Protein AF-A0A261Y6Z2-F1 (afdb_monomer_lite)

Organism: NCBI:txid1938954

Foldseek 3Di:
DPAQDWDWDDDPPDLKIKIKGWHDDQAWDDDDPPCIRVDDDTDIDIDMDRDDDDDDDDDDDWDDDQDDPVLLPVPVVLLVDDATLCLQRGQLVPPDDAQEEEFEADPCPPSNPCVSHHDHLSSRVVSCVRNNYPYYDYDNALPDDPYDDDRPVRVVVD

Structure (mmCIF, N/CA/C/O backbone):
data_AF-A0A261Y6Z2-F1
#
_entry.id   AF-A0A261Y6Z2-F1
#
loop_
_atom_site.group_PDB
_atom_site.id
_atom_site.type_symbol
_atom_site.label_atom_id
_atom_site.label_alt_id
_atom_site.label_comp_id
_atom_site.label_asym_id
_atom_site.label_entity_id
_atom_site.label_seq_id
_atom_site.pdbx_PDB_ins_code
_atom_site.Cartn_x
_atom_site.Cartn_y
_atom_site.Cartn_z
_atom_site.occupancy
_atom_site.B_iso_or_equiv
_atom_site.auth_seq_id
_atom_site.auth_comp_id
_atom_site.auth_asym_id
_atom_site.auth_atom_id
_atom_site.pdbx_PDB_model_num
ATOM 1 N N . MET A 1 1 ? 5.297 4.240 15.077 1.00 83.62 1 MET A N 1
ATOM 2 C CA . MET A 1 1 ? 4.302 3.168 14.969 1.00 83.62 1 MET A CA 1
ATOM 3 C C . MET A 1 1 ? 4.958 2.087 14.151 1.00 83.62 1 MET A C 1
ATOM 5 O O . MET A 1 1 ? 5.475 2.417 13.088 1.00 83.62 1 MET A O 1
ATOM 9 N N . ASP A 1 2 ? 5.044 0.882 14.693 1.00 94.88 2 ASP A N 1
ATOM 10 C CA . ASP A 1 2 ? 5.389 -0.311 13.918 1.00 94.88 2 ASP A CA 1
ATOM 11 C C . ASP A 1 2 ? 4.145 -0.789 13.141 1.00 94.88 2 ASP A C 1
ATOM 13 O O . ASP A 1 2 ? 3.067 -0.199 13.269 1.00 94.88 2 ASP A O 1
ATOM 17 N N . TRP A 1 3 ? 4.252 -1.828 12.318 1.00 92.38 3 TRP A N 1
ATOM 18 C CA . TRP A 1 3 ? 3.067 -2.450 11.726 1.00 92.38 3 TRP A CA 1
ATOM 19 C C . TRP A 1 3 ? 2.167 -3.050 12.812 1.00 92.38 3 TRP A C 1
ATOM 21 O O . TRP A 1 3 ? 2.633 -3.675 13.762 1.00 92.38 3 TRP A O 1
ATOM 31 N N . TRP A 1 4 ? 0.860 -2.872 12.633 1.00 94.12 4 TRP A N 1
ATOM 32 C CA . TRP A 1 4 ? -0.220 -3.218 13.561 1.00 94.12 4 TRP A CA 1
ATOM 33 C C . TRP A 1 4 ? -0.302 -2.381 14.846 1.00 94.12 4 TRP A C 1
ATOM 35 O O . TRP A 1 4 ? -1.231 -2.595 15.621 1.00 94.12 4 TRP A O 1
ATOM 45 N N . ASP A 1 5 ? 0.564 -1.377 15.042 1.00 95.69 5 ASP A N 1
ATOM 46 C CA . ASP A 1 5 ? 0.256 -0.289 15.979 1.00 95.69 5 ASP A CA 1
ATOM 47 C C . ASP A 1 5 ? -0.959 0.498 15.463 1.00 95.69 5 ASP A C 1
ATOM 49 O O . ASP A 1 5 ? -0.970 0.953 14.313 1.00 95.69 5 ASP A O 1
ATOM 53 N N . ASP A 1 6 ? -1.928 0.767 16.337 1.00 92.88 6 ASP A N 1
ATOM 54 C CA . ASP A 1 6 ? -3.006 1.721 16.081 1.00 92.88 6 ASP A CA 1
ATOM 55 C C . ASP A 1 6 ? -2.968 2.929 17.027 1.00 92.88 6 ASP A C 1
ATOM 57 O O . ASP A 1 6 ? -2.378 2.904 18.112 1.00 92.88 6 ASP A O 1
ATOM 61 N N . ARG A 1 7 ? -3.579 4.034 16.599 1.00 92.69 7 ARG A N 1
ATOM 62 C CA . ARG A 1 7 ? -3.863 5.193 17.449 1.00 92.69 7 ARG A CA 1
ATOM 63 C C . ARG A 1 7 ? -5.303 5.626 17.245 1.00 92.69 7 ARG A C 1
ATOM 65 O O . ARG A 1 7 ? -5.731 5.843 16.115 1.00 92.69 7 ARG A O 1
ATOM 72 N N . GLN A 1 8 ? -6.023 5.776 18.351 1.00 89.31 8 GLN A N 1
ATOM 73 C CA . GLN A 1 8 ? -7.397 6.262 18.362 1.00 89.31 8 GLN A CA 1
ATOM 74 C C . GLN A 1 8 ? -7.428 7.761 18.656 1.00 89.31 8 GLN A C 1
ATOM 76 O O . GLN A 1 8 ? -6.743 8.247 19.558 1.00 89.31 8 GLN A O 1
ATOM 81 N N . LEU A 1 9 ? -8.217 8.486 17.870 1.00 86.19 9 LEU A N 1
ATOM 82 C CA . LEU A 1 9 ? -8.396 9.928 17.923 1.00 86.19 9 LEU A CA 1
ATOM 83 C C . LEU A 1 9 ? -9.888 10.229 18.084 1.00 86.19 9 LEU A C 1
ATOM 85 O O . LEU A 1 9 ? -10.658 10.145 17.126 1.00 86.19 9 LEU A O 1
ATOM 89 N N . THR A 1 10 ? -10.292 10.610 19.292 1.00 83.25 10 THR A N 1
ATOM 90 C CA . THR A 1 10 ? -11.639 11.131 19.552 1.00 83.25 10 THR A CA 1
ATOM 91 C C . THR A 1 10 ? -11.681 12.605 19.165 1.00 83.25 10 THR A C 1
ATOM 93 O O . THR A 1 10 ? -10.930 13.413 19.719 1.00 83.25 10 THR A O 1
ATOM 96 N N . LEU A 1 11 ? -12.546 12.981 18.221 1.00 77.25 11 LEU A N 1
ATOM 97 C CA . LEU A 1 11 ? -12.675 14.386 17.823 1.00 77.25 11 LEU A CA 1
ATOM 98 C C . LEU A 1 11 ? -13.392 15.182 18.935 1.00 77.25 11 LEU A C 1
ATOM 100 O O . LEU A 1 11 ? -14.438 14.723 19.412 1.00 77.25 11 LEU A O 1
ATOM 104 N N . PRO A 1 12 ? -12.885 16.368 19.339 1.00 79.31 12 PRO A N 1
ATOM 105 C CA . PRO A 1 12 ? -13.506 17.184 20.380 1.00 79.31 12 PRO A CA 1
ATOM 106 C C . PRO A 1 12 ? -14.987 17.456 20.102 1.00 79.31 12 PRO A C 1
ATOM 108 O O . PRO A 1 12 ? -15.360 17.808 18.985 1.00 79.31 12 PRO A O 1
ATOM 111 N N . ASN A 1 13 ? -15.823 17.331 21.136 1.00 76.81 13 ASN A N 1
ATOM 112 C CA . ASN A 1 13 ? -17.275 17.546 21.079 1.00 76.81 13 ASN A CA 1
ATOM 113 C C . ASN A 1 13 ? -18.036 16.627 20.095 1.00 76.81 13 ASN A C 1
ATOM 115 O O . ASN A 1 13 ? -19.095 17.011 19.600 1.00 76.81 13 ASN A O 1
ATOM 119 N N . SER A 1 14 ? -17.535 15.418 19.818 1.00 70.50 14 SER A N 1
ATOM 120 C CA . SER A 1 14 ? -18.225 14.433 18.973 1.00 70.50 14 SER A CA 1
ATOM 121 C C . SER A 1 14 ? -18.295 13.043 19.613 1.00 70.50 14 SER A C 1
ATOM 123 O O . SER A 1 14 ? -17.481 12.698 20.466 1.00 70.50 14 SER A O 1
ATOM 125 N N . THR A 1 15 ? -19.241 12.222 19.153 1.00 73.31 15 THR A N 1
ATOM 126 C CA . THR A 1 15 ? -19.353 10.789 19.485 1.00 73.31 15 THR A CA 1
ATOM 127 C C . THR A 1 15 ? -18.470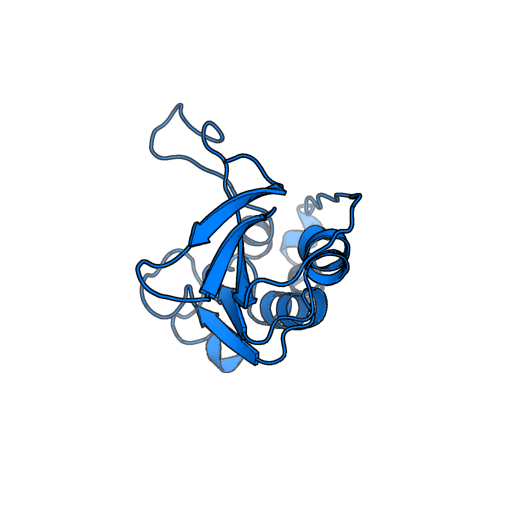 9.893 18.610 1.00 73.31 15 THR A C 1
ATOM 129 O O . THR A 1 15 ? -18.559 8.670 18.714 1.00 73.31 15 THR A O 1
ATOM 132 N N . ARG A 1 16 ? -17.645 10.485 17.734 1.00 71.81 16 ARG A N 1
ATOM 133 C CA . ARG A 1 16 ? -16.874 9.776 16.711 1.00 71.81 16 ARG A CA 1
ATOM 134 C C . ARG A 1 16 ? -15.417 9.613 17.119 1.00 71.81 16 ARG A C 1
ATOM 136 O O . ARG A 1 16 ? -14.734 10.584 17.455 1.00 71.81 16 ARG A O 1
ATOM 143 N N . SER A 1 17 ? -14.945 8.377 17.022 1.00 80.88 17 SER A N 1
ATOM 144 C CA . SER A 1 17 ? -13.542 8.002 17.160 1.00 80.88 17 SER A CA 1
ATOM 145 C C . SER A 1 17 ? -12.995 7.563 15.804 1.00 80.88 17 SER A C 1
ATOM 147 O O . SER A 1 17 ? -13.665 6.850 15.057 1.00 80.88 17 SER A O 1
ATOM 149 N N . LEU A 1 18 ? -11.775 7.985 15.484 1.00 83.88 18 LEU A N 1
ATOM 150 C CA . LEU A 1 18 ? -11.018 7.494 14.335 1.00 83.88 18 LEU A CA 1
ATOM 151 C C . LEU A 1 18 ? -9.867 6.633 14.842 1.00 83.88 18 LEU A C 1
ATOM 153 O O . LEU A 1 18 ? -9.008 7.133 15.566 1.00 83.88 18 LEU A O 1
ATOM 157 N N . LYS A 1 19 ? -9.808 5.366 14.439 1.00 87.25 19 LYS A N 1
ATOM 158 C CA . LYS A 1 19 ? -8.631 4.518 14.635 1.00 87.25 19 LYS A CA 1
ATOM 159 C C . LYS A 1 19 ? -7.794 4.553 13.368 1.00 87.25 19 LYS A C 1
ATOM 161 O O . LYS A 1 19 ? -8.281 4.249 12.283 1.00 87.25 19 LYS A O 1
ATOM 166 N N . ILE A 1 20 ? -6.532 4.921 13.519 1.00 88.44 20 ILE A N 1
ATOM 167 C CA . ILE A 1 20 ? -5.544 4.909 12.448 1.00 88.44 20 ILE A CA 1
ATOM 168 C C . ILE A 1 20 ? -4.593 3.754 12.745 1.00 88.44 20 ILE A C 1
ATOM 170 O O . ILE A 1 20 ? -3.815 3.826 13.696 1.00 88.44 20 ILE A O 1
ATOM 174 N N . THR A 1 21 ? -4.680 2.692 11.947 1.00 90.50 21 THR A N 1
ATOM 175 C CA . THR A 1 21 ? -3.848 1.490 12.060 1.00 90.50 21 THR A CA 1
ATOM 176 C C . THR A 1 21 ? -2.725 1.557 11.027 1.00 90.50 21 THR A C 1
ATOM 178 O O . THR A 1 21 ? -2.975 1.704 9.830 1.00 90.50 21 THR A O 1
ATOM 181 N N . CYS A 1 22 ? -1.481 1.444 11.488 1.00 90.94 22 CYS A N 1
ATOM 182 C CA . CYS A 1 22 ? -0.302 1.291 10.639 1.00 90.94 22 CYS A CA 1
ATOM 183 C C . CYS A 1 22 ? -0.290 -0.136 10.072 1.00 90.94 22 CYS A C 1
ATOM 185 O O . CYS A 1 22 ? -0.273 -1.094 10.843 1.00 90.94 22 CYS A O 1
ATOM 187 N N . THR A 1 23 ? -0.321 -0.312 8.753 1.00 89.75 23 THR A N 1
ATOM 188 C CA . THR A 1 23 ? -0.422 -1.638 8.115 1.00 89.75 23 THR A CA 1
ATOM 189 C C . THR A 1 23 ? 0.783 -1.939 7.215 1.00 89.75 23 THR A C 1
ATOM 191 O O . THR A 1 23 ? 1.440 -1.011 6.738 1.00 89.75 23 THR A O 1
ATOM 194 N N . PRO A 1 24 ? 1.121 -3.220 6.965 1.00 90.50 24 PRO A N 1
ATOM 195 C CA . PRO A 1 24 ? 2.265 -3.566 6.128 1.00 90.50 24 PRO A CA 1
ATOM 196 C C . PRO A 1 24 ? 2.184 -3.010 4.705 1.00 90.50 24 PRO A C 1
ATOM 198 O O . PRO A 1 24 ? 1.105 -2.855 4.133 1.00 90.50 24 PRO A O 1
ATOM 201 N N . CYS A 1 25 ? 3.339 -2.740 4.106 1.00 86.69 25 CYS A N 1
ATOM 202 C CA . CYS A 1 25 ? 3.470 -2.550 2.665 1.00 86.69 25 CYS A CA 1
ATOM 203 C C . CYS A 1 25 ? 4.876 -2.951 2.202 1.00 86.69 25 CYS A C 1
ATOM 205 O O . CYS A 1 25 ? 5.789 -3.122 3.013 1.00 86.69 25 CYS A O 1
ATOM 207 N N . GLN A 1 26 ? 5.048 -3.109 0.892 1.00 88.94 26 GLN A N 1
ATOM 208 C CA . GLN A 1 26 ? 6.301 -3.547 0.288 1.00 88.94 26 GLN A CA 1
ATOM 209 C C . GLN A 1 26 ? 7.000 -2.361 -0.390 1.00 88.94 26 GLN A C 1
ATOM 211 O O . GLN A 1 26 ? 6.615 -1.953 -1.480 1.00 88.94 26 GLN A O 1
ATOM 216 N N . HIS A 1 27 ? 7.989 -1.767 0.285 1.00 90.56 27 HIS A N 1
ATOM 217 C CA . HIS A 1 27 ? 8.744 -0.609 -0.214 1.00 90.56 27 HIS A CA 1
ATOM 218 C C . HIS A 1 27 ? 10.080 -0.431 0.549 1.00 90.56 27 HIS A C 1
ATOM 220 O O . HIS A 1 27 ? 10.336 -1.142 1.522 1.00 90.56 27 HIS A O 1
ATOM 226 N N . PHE A 1 28 ? 10.946 0.518 0.154 1.00 91.06 28 PHE A N 1
ATOM 227 C CA . PHE A 1 28 ? 12.242 0.781 0.815 1.00 91.06 28 PHE A CA 1
ATOM 228 C C . PHE A 1 28 ? 12.452 2.259 1.183 1.00 91.06 28 PHE A C 1
ATOM 230 O O . PHE A 1 28 ? 12.138 3.152 0.403 1.00 91.06 28 PHE A O 1
ATOM 237 N N . THR A 1 29 ? 12.983 2.567 2.372 1.00 91.19 29 THR A N 1
ATOM 238 C CA . THR A 1 29 ? 13.334 3.952 2.765 1.00 91.19 29 THR A CA 1
ATOM 239 C C . THR A 1 29 ? 14.760 4.306 2.365 1.00 91.19 29 THR A C 1
ATOM 241 O O . THR A 1 29 ? 15.626 3.433 2.304 1.00 91.19 29 THR A O 1
ATOM 244 N N . GLY A 1 30 ? 15.006 5.599 2.148 1.00 92.75 30 GLY A N 1
ATOM 245 C CA . GLY A 1 30 ? 16.331 6.210 2.042 1.00 92.75 30 GLY A CA 1
ATOM 246 C C . GLY A 1 30 ? 16.220 7.709 1.742 1.00 92.75 30 GLY A C 1
ATOM 247 O O . GLY A 1 30 ? 15.421 8.114 0.901 1.00 92.75 30 GLY A O 1
ATOM 248 N N . ARG A 1 31 ? 16.992 8.542 2.443 1.00 93.75 31 ARG A N 1
ATOM 249 C CA . ARG A 1 31 ? 17.131 9.997 2.216 1.00 93.75 31 ARG A CA 1
ATOM 250 C C . ARG A 1 31 ? 18.599 10.423 2.104 1.00 93.75 31 ARG A C 1
ATOM 252 O O . ARG A 1 31 ? 18.891 11.599 1.901 1.00 93.75 31 ARG A O 1
ATOM 259 N N . SER A 1 32 ? 19.534 9.501 2.305 1.00 94.62 32 SER A N 1
ATOM 260 C CA . SER A 1 32 ? 20.982 9.702 2.335 1.00 94.62 32 SER A CA 1
ATOM 261 C C . SER A 1 32 ? 21.702 8.407 1.940 1.00 94.62 32 SER A C 1
ATOM 263 O O . SER A 1 32 ? 21.103 7.343 1.828 1.00 94.62 32 SER A O 1
ATOM 265 N N . VAL A 1 33 ? 23.021 8.467 1.745 1.00 93.50 33 VAL A N 1
ATOM 266 C CA . VAL A 1 33 ? 23.811 7.303 1.287 1.00 93.50 33 VAL A CA 1
ATOM 267 C C . VAL A 1 33 ? 23.806 6.141 2.297 1.00 93.50 33 VAL A C 1
ATOM 269 O O . VAL A 1 33 ? 23.959 4.985 1.915 1.00 93.50 33 VAL A O 1
ATOM 272 N N . THR A 1 34 ? 23.621 6.426 3.590 1.00 94.12 34 THR A N 1
ATOM 273 C CA . THR A 1 34 ? 23.791 5.451 4.684 1.00 94.12 34 THR A CA 1
ATOM 274 C C . THR A 1 34 ? 22.537 5.233 5.536 1.00 94.12 34 THR A C 1
ATOM 276 O O . THR A 1 34 ? 22.639 4.651 6.618 1.00 94.12 34 THR A O 1
ATOM 279 N N . ASP A 1 35 ? 21.357 5.692 5.103 1.00 93.88 35 ASP A N 1
ATOM 280 C CA . ASP A 1 35 ? 20.097 5.566 5.858 1.00 93.88 35 ASP A CA 1
ATOM 281 C C . ASP A 1 35 ? 19.061 4.618 5.233 1.00 93.88 35 ASP A C 1
ATOM 283 O O . ASP A 1 35 ? 17.934 4.529 5.727 1.00 93.88 35 ASP A O 1
ATOM 287 N N . ARG A 1 36 ? 19.448 3.869 4.192 1.00 91.25 36 ARG A N 1
ATOM 288 C CA . ARG A 1 36 ? 18.559 2.904 3.539 1.00 91.25 36 ARG A CA 1
ATOM 289 C C . ARG A 1 36 ? 17.985 1.911 4.558 1.00 91.25 36 ARG A C 1
ATOM 291 O O . ARG A 1 36 ? 18.734 1.351 5.356 1.00 91.25 36 ARG A O 1
ATOM 298 N N . PHE A 1 37 ? 16.669 1.700 4.518 1.00 91.19 37 PHE A N 1
ATOM 299 C CA . PHE A 1 37 ? 15.907 0.844 5.444 1.00 91.19 37 PHE A CA 1
ATOM 300 C C . PHE A 1 37 ? 15.932 1.251 6.937 1.00 91.19 37 PHE A C 1
ATOM 302 O O . PHE A 1 37 ? 15.477 0.477 7.775 1.00 91.19 37 PHE A O 1
ATOM 309 N N . LYS A 1 38 ? 16.420 2.447 7.316 1.00 91.88 38 LYS A N 1
ATOM 310 C CA . LYS A 1 38 ? 16.439 2.881 8.736 1.00 91.88 38 LYS A CA 1
ATOM 311 C C . LYS A 1 38 ? 15.097 3.381 9.274 1.00 91.88 38 LYS A C 1
ATOM 313 O O . LYS A 1 38 ? 14.961 3.570 10.480 1.00 91.88 38 LYS A O 1
ATOM 318 N N . THR A 1 39 ? 14.121 3.610 8.405 1.00 93.25 39 THR A N 1
ATOM 319 C CA . THR A 1 39 ? 12.754 3.992 8.775 1.00 93.25 39 THR A CA 1
ATOM 320 C C . THR A 1 39 ? 11.748 3.063 8.099 1.00 93.25 39 THR A C 1
ATOM 322 O O . THR A 1 39 ? 12.001 2.546 7.011 1.00 93.25 39 THR A O 1
ATOM 325 N N . LEU A 1 40 ? 10.623 2.811 8.766 1.00 90.94 40 LEU A N 1
ATOM 326 C CA . LEU A 1 40 ? 9.593 1.881 8.302 1.00 90.94 40 LEU A CA 1
ATOM 327 C C . LEU A 1 40 ? 8.717 2.529 7.216 1.00 90.94 40 LEU A C 1
ATOM 329 O O . LEU A 1 40 ? 8.318 3.684 7.361 1.00 90.94 40 LEU A O 1
ATOM 333 N N . TRP A 1 41 ? 8.387 1.776 6.163 1.00 90.25 41 TRP A N 1
ATOM 334 C CA . TRP A 1 41 ? 7.262 2.098 5.278 1.00 90.25 41 TRP A CA 1
ATOM 335 C C . TRP A 1 41 ? 6.007 1.390 5.756 1.00 90.25 41 TRP A C 1
ATOM 337 O O . TRP A 1 41 ? 6.078 0.254 6.212 1.00 90.25 41 TRP A O 1
ATOM 347 N N . ALA A 1 42 ? 4.861 2.044 5.615 1.00 89.00 42 ALA A N 1
ATOM 348 C CA . ALA A 1 42 ? 3.570 1.475 5.962 1.00 89.00 42 ALA A CA 1
ATOM 349 C C . ALA A 1 42 ? 2.501 1.904 4.953 1.00 89.00 42 ALA A C 1
ATOM 351 O O . ALA A 1 42 ? 2.577 2.989 4.370 1.00 89.00 42 ALA A O 1
ATOM 352 N N . SER A 1 43 ? 1.499 1.049 4.780 1.00 91.38 43 SER A N 1
ATOM 353 C CA . SER A 1 43 ? 0.164 1.472 4.369 1.00 91.38 43 SER A CA 1
ATOM 354 C C . SER A 1 43 ? -0.621 1.922 5.613 1.00 91.38 43 SER A C 1
ATOM 356 O O . SER A 1 43 ? -0.148 1.784 6.745 1.00 91.38 43 SER A O 1
ATOM 358 N N . TRP A 1 44 ? -1.809 2.492 5.421 1.00 90.81 44 TRP A N 1
ATOM 359 C CA . TRP A 1 44 ? -2.640 2.968 6.526 1.00 90.81 44 TRP A CA 1
ATOM 360 C C . TRP A 1 44 ? -4.086 2.537 6.330 1.00 90.81 44 TRP A C 1
ATOM 362 O O . TRP A 1 44 ? -4.680 2.812 5.288 1.00 90.81 44 TRP A O 1
ATOM 372 N N . ALA A 1 45 ? -4.658 1.920 7.359 1.00 91.25 45 ALA A N 1
ATOM 373 C CA . ALA A 1 45 ? -6.090 1.685 7.466 1.00 91.25 45 ALA A CA 1
ATOM 374 C C . ALA A 1 45 ? -6.695 2.706 8.436 1.00 91.25 45 ALA A C 1
ATOM 376 O O . ALA A 1 45 ? -6.160 2.930 9.525 1.00 91.25 45 ALA A O 1
ATOM 377 N N . VAL A 1 46 ? -7.802 3.333 8.039 1.00 88.94 46 VAL A N 1
ATOM 378 C CA . VAL A 1 46 ? -8.523 4.312 8.860 1.00 88.94 46 VAL A CA 1
ATOM 379 C C . VAL A 1 46 ? -9.944 3.813 9.065 1.00 88.94 46 VAL A C 1
ATOM 381 O O . VAL A 1 46 ? -10.719 3.718 8.117 1.00 88.94 46 VAL A O 1
ATOM 384 N N . GLU A 1 47 ? -10.272 3.494 10.310 1.00 87.94 47 GLU A N 1
ATOM 385 C CA . GLU A 1 47 ? -11.575 2.986 10.726 1.00 87.94 47 GLU A CA 1
ATOM 386 C C . GLU A 1 47 ? -12.295 4.090 11.514 1.00 87.94 47 GLU A C 1
ATOM 388 O O . GLU A 1 47 ? -11.734 4.657 12.457 1.00 87.94 47 GLU A O 1
ATOM 393 N N . ALA A 1 48 ? -13.529 4.418 11.129 1.00 82.88 48 ALA A N 1
ATOM 394 C CA . ALA A 1 48 ? -14.359 5.395 11.827 1.00 82.88 48 ALA A CA 1
ATOM 395 C C . ALA A 1 48 ? -15.448 4.679 12.632 1.00 82.88 48 ALA A C 1
ATOM 397 O O . ALA A 1 48 ? -16.220 3.900 12.076 1.00 82.88 48 ALA A O 1
ATOM 398 N N . PHE A 1 49 ? -15.529 4.979 13.926 1.00 80.75 49 PHE A N 1
ATOM 399 C CA . PHE A 1 49 ? -16.488 4.382 14.851 1.00 80.75 49 PHE A CA 1
ATOM 400 C C . PHE A 1 49 ? -17.348 5.459 15.504 1.00 80.75 49 PHE A C 1
ATOM 402 O O . PHE A 1 49 ? -16.830 6.471 15.982 1.00 80.75 49 PHE A O 1
ATOM 409 N N . ASP A 1 50 ? -18.642 5.186 15.626 1.00 70.38 50 ASP A N 1
ATOM 410 C CA . ASP A 1 50 ? -19.419 5.685 16.757 1.00 70.38 50 ASP A CA 1
ATOM 411 C C . ASP A 1 50 ? -19.194 4.713 17.936 1.00 70.38 50 ASP A C 1
ATOM 413 O O . ASP A 1 50 ? -19.125 3.498 17.743 1.00 70.38 50 ASP A O 1
ATOM 417 N N . VAL A 1 51 ? -18.984 5.234 19.149 1.00 59.34 51 VAL A N 1
ATOM 418 C CA . VAL A 1 51 ? -18.415 4.452 20.269 1.00 59.34 51 VAL A CA 1
ATOM 419 C C . VAL A 1 51 ? -19.393 3.401 20.828 1.00 59.34 51 VAL A C 1
ATOM 421 O O . VAL A 1 51 ? -20.238 3.720 21.663 1.00 59.34 51 VAL A O 1
ATOM 424 N N . VAL A 1 52 ? -19.222 2.137 20.413 1.00 58.56 52 VAL A N 1
ATOM 425 C CA . VAL A 1 52 ? -19.811 0.907 20.994 1.00 58.56 52 VAL A CA 1
ATOM 426 C C . VAL A 1 52 ? -18.780 -0.246 20.875 1.00 58.56 52 VAL A C 1
ATOM 428 O O . VAL A 1 52 ? -17.990 -0.268 19.935 1.00 58.56 52 VAL A O 1
ATOM 431 N N . GLU A 1 53 ? -18.709 -1.163 21.848 1.00 44.25 53 GLU A N 1
ATOM 432 C CA . GLU A 1 53 ? -17.514 -1.994 22.142 1.00 44.25 53 GLU A CA 1
ATOM 433 C C . GLU A 1 53 ? -17.343 -3.327 21.349 1.00 44.25 53 GLU A C 1
ATOM 435 O O . GLU A 1 53 ? -18.278 -4.118 21.271 1.00 44.25 53 GLU A O 1
ATOM 440 N N . GLY A 1 54 ? -16.096 -3.673 20.949 1.00 35.28 54 GLY A N 1
ATOM 441 C CA . GLY A 1 54 ? -15.509 -4.997 21.299 1.00 35.28 54 GLY A CA 1
ATOM 442 C C . GLY A 1 54 ? -14.934 -5.996 20.246 1.00 35.28 54 GLY A C 1
ATOM 443 O O . GLY A 1 54 ? -15.612 -6.954 19.901 1.00 35.28 54 GLY A O 1
ATOM 444 N N . SER A 1 55 ? -13.603 -5.941 19.996 1.00 30.70 55 SER A N 1
ATOM 445 C CA . SER A 1 55 ? -12.653 -7.084 19.750 1.00 30.70 55 SER A CA 1
ATOM 446 C C . SER A 1 55 ? -12.526 -7.819 18.380 1.00 30.70 55 SER A C 1
ATOM 448 O O . SER A 1 55 ? -13.531 -8.190 17.788 1.00 30.70 55 SER A O 1
ATOM 450 N N . LEU A 1 56 ? -11.270 -8.136 17.951 1.00 27.14 56 LEU A N 1
ATOM 451 C CA . LEU A 1 56 ? -10.748 -9.458 17.459 1.00 27.14 56 LEU A CA 1
ATOM 452 C C . LEU A 1 56 ? -9.275 -9.407 16.919 1.00 27.14 56 LEU A C 1
ATOM 454 O O . LEU A 1 56 ? -8.720 -8.328 16.742 1.00 27.14 56 LEU A O 1
ATOM 458 N N . THR A 1 57 ? -8.606 -10.565 16.698 1.00 24.91 57 THR A N 1
ATOM 459 C CA . THR A 1 57 ? -7.176 -10.718 16.250 1.00 24.91 57 THR A CA 1
ATOM 460 C C . THR A 1 57 ? -6.891 -12.101 15.583 1.00 24.91 57 THR A C 1
ATOM 462 O O . THR A 1 57 ? -7.733 -12.982 15.710 1.00 24.91 57 THR A O 1
ATOM 465 N N . CYS A 1 58 ? -5.728 -12.479 14.992 1.00 26.02 58 CYS A N 1
ATOM 466 C CA . CYS A 1 58 ? -4.727 -11.845 14.082 1.00 26.02 58 CYS A CA 1
ATOM 467 C C . CYS A 1 58 ? -3.555 -12.841 13.751 1.00 26.02 58 CYS A C 1
ATOM 469 O O . CYS A 1 58 ? -3.016 -13.447 14.684 1.00 26.02 58 CYS A O 1
ATOM 471 N N . ARG A 1 59 ? -3.095 -12.999 12.482 1.00 24.00 59 ARG A N 1
ATOM 472 C CA . ARG A 1 59 ? -1.829 -13.697 12.058 1.00 24.00 59 ARG A CA 1
ATOM 473 C C . ARG A 1 59 ? -1.296 -13.220 10.670 1.00 24.00 59 ARG A C 1
ATOM 475 O O . ARG A 1 59 ? -1.811 -12.224 10.181 1.00 24.00 59 ARG A O 1
ATOM 482 N N . SER A 1 60 ? -0.286 -13.878 10.065 1.00 25.44 60 SER A N 1
ATOM 483 C CA . SER A 1 60 ? 0.476 -13.425 8.867 1.00 25.44 60 SER A CA 1
ATOM 484 C C . SER A 1 60 ? 1.087 -14.551 7.992 1.00 25.44 60 SER A C 1
ATOM 486 O O . SER A 1 60 ? 1.237 -15.670 8.491 1.00 25.44 60 SER A O 1
ATOM 488 N N . LYS A 1 61 ? 1.509 -14.231 6.741 1.00 25.44 61 LYS A N 1
ATOM 489 C CA . LYS A 1 61 ? 2.606 -14.864 5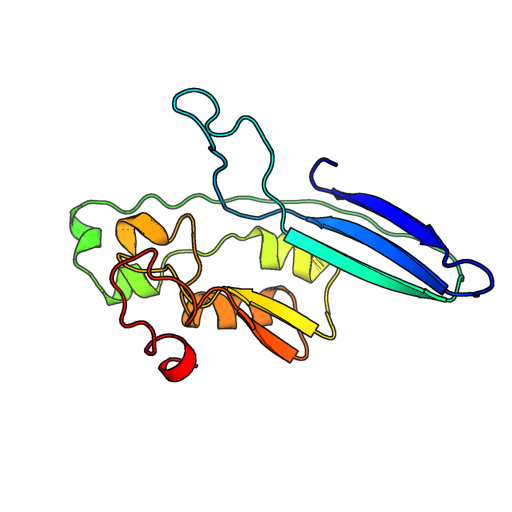.937 1.00 25.44 61 LYS A CA 1
ATOM 490 C C . LYS A 1 61 ? 3.142 -13.916 4.827 1.00 25.44 61 LYS A C 1
ATOM 492 O O . LYS A 1 61 ? 2.388 -13.105 4.306 1.00 25.44 61 LYS A O 1
ATOM 497 N N . ILE A 1 62 ? 4.424 -14.061 4.450 1.00 25.30 62 ILE A N 1
ATOM 498 C CA . ILE A 1 62 ? 5.188 -13.244 3.466 1.00 25.30 62 ILE A CA 1
ATOM 499 C C . ILE A 1 62 ? 5.740 -14.134 2.328 1.00 25.30 62 ILE A C 1
ATOM 501 O O . ILE A 1 62 ? 6.108 -15.275 2.604 1.00 25.30 62 ILE A O 1
ATOM 505 N N . CYS A 1 63 ? 5.900 -13.587 1.112 1.00 26.09 63 CYS A N 1
ATOM 506 C CA . CYS A 1 63 ? 6.752 -14.114 0.027 1.00 26.09 63 CYS A CA 1
ATOM 507 C C . CYS A 1 63 ? 7.574 -12.981 -0.631 1.00 26.09 63 CYS A C 1
ATOM 509 O O . CYS A 1 63 ? 7.041 -11.882 -0.787 1.00 26.09 63 CYS A O 1
ATOM 511 N N . PRO A 1 64 ? 8.834 -13.230 -1.043 1.00 34.69 64 PRO A N 1
ATOM 512 C CA . PRO A 1 64 ? 9.569 -12.383 -1.982 1.00 34.69 64 PRO A CA 1
ATOM 513 C C . PRO A 1 64 ? 9.918 -13.133 -3.285 1.00 34.69 64 PRO A C 1
ATOM 515 O O . PRO A 1 64 ? 10.635 -14.134 -3.248 1.00 34.69 64 PRO A O 1
ATOM 518 N N . ILE A 1 65 ? 9.506 -12.613 -4.447 1.00 39.94 65 ILE A N 1
ATOM 519 C CA . ILE A 1 65 ? 10.046 -13.051 -5.748 1.00 39.94 65 ILE A CA 1
ATOM 520 C C . ILE A 1 65 ? 11.254 -12.195 -6.137 1.00 39.94 65 ILE A C 1
ATOM 522 O O . ILE A 1 65 ? 11.241 -10.972 -6.017 1.00 39.94 65 ILE A O 1
ATOM 526 N N . THR A 1 66 ? 12.301 -12.854 -6.641 1.00 39.38 66 THR A N 1
ATOM 527 C CA . THR A 1 66 ? 13.422 -12.218 -7.348 1.00 39.38 66 THR A CA 1
ATOM 528 C C . THR A 1 66 ? 13.449 -12.781 -8.769 1.00 39.38 66 THR A C 1
ATOM 530 O O . THR A 1 66 ? 13.684 -13.977 -8.931 1.00 39.38 66 THR A O 1
ATOM 533 N N . ALA A 1 67 ? 13.180 -11.959 -9.786 1.00 45.97 67 ALA A N 1
ATOM 534 C CA . ALA A 1 67 ? 13.193 -12.400 -11.185 1.00 45.97 67 ALA A CA 1
ATOM 535 C C . ALA A 1 67 ? 14.626 -12.704 -11.669 1.00 45.97 67 ALA A C 1
ATOM 537 O O . ALA A 1 67 ? 15.571 -11.987 -11.325 1.00 45.97 67 ALA A O 1
ATOM 538 N N . THR A 1 68 ? 14.797 -13.753 -12.479 1.00 52.12 68 THR A N 1
ATOM 539 C CA . THR A 1 68 ? 16.087 -14.099 -13.106 1.00 52.12 68 THR A CA 1
ATOM 540 C C . THR A 1 68 ? 16.308 -13.320 -14.407 1.00 52.12 68 THR A C 1
ATOM 542 O O . THR A 1 68 ? 15.373 -12.760 -14.970 1.00 52.12 68 THR A O 1
ATOM 545 N N . SER A 1 69 ? 17.542 -13.283 -14.924 1.00 49.97 69 SER A N 1
ATOM 546 C CA . SER A 1 69 ? 17.881 -12.517 -16.138 1.00 49.97 69 SER A CA 1
ATOM 547 C C . SER A 1 69 ? 17.134 -12.964 -17.400 1.00 49.97 69 SER A C 1
ATOM 549 O O . SER A 1 69 ? 16.858 -12.138 -18.260 1.00 49.97 69 SER A O 1
ATOM 551 N N . GLU A 1 70 ? 16.790 -14.248 -17.515 1.00 56.94 70 GLU A N 1
ATOM 552 C CA . GLU A 1 70 ? 16.010 -14.774 -18.649 1.00 56.94 70 GLU A CA 1
ATOM 553 C C . GLU A 1 70 ? 14.556 -14.279 -18.597 1.00 56.94 70 GLU A C 1
ATOM 555 O O . GLU A 1 70 ? 13.974 -13.923 -19.617 1.00 56.94 70 GLU A O 1
ATOM 560 N N . GLN A 1 71 ? 14.010 -14.151 -17.386 1.00 54.97 71 GLN A N 1
ATOM 561 C CA . GLN A 1 71 ? 12.666 -13.642 -17.116 1.00 54.97 71 GLN A CA 1
ATOM 562 C C . GLN A 1 71 ? 12.535 -12.116 -17.281 1.00 54.97 71 GLN A C 1
ATOM 564 O O . GLN A 1 71 ? 11.422 -11.601 -17.320 1.00 54.97 71 GLN A O 1
ATOM 569 N N . MET A 1 72 ? 13.641 -11.368 -17.400 1.00 55.22 72 MET A N 1
ATOM 570 C CA . MET A 1 72 ? 13.614 -9.905 -17.592 1.00 55.22 72 MET A CA 1
ATOM 571 C C . MET A 1 72 ? 13.138 -9.467 -18.988 1.00 55.22 72 MET A C 1
ATOM 573 O O . MET A 1 72 ? 12.945 -8.272 -19.209 1.00 55.22 72 MET A O 1
ATOM 577 N N . HIS A 1 73 ? 12.969 -10.412 -19.916 1.00 56.75 73 HIS A N 1
ATOM 578 C CA . HIS A 1 73 ? 12.529 -10.170 -21.294 1.00 56.75 73 HIS A CA 1
ATOM 579 C C . HIS A 1 73 ? 11.166 -10.795 -21.627 1.00 56.75 73 HIS A C 1
ATOM 581 O O . HIS A 1 73 ? 10.685 -10.641 -22.746 1.00 56.75 73 HIS A O 1
ATOM 587 N N . ASP A 1 74 ? 10.548 -11.486 -20.669 1.00 71.00 74 ASP A N 1
ATOM 588 C CA . ASP A 1 74 ? 9.221 -12.080 -20.804 1.00 71.00 74 ASP A CA 1
ATOM 589 C C . ASP A 1 74 ? 8.178 -11.100 -20.241 1.00 71.00 74 ASP A C 1
ATOM 591 O O . ASP A 1 74 ? 7.998 -10.983 -19.027 1.00 71.00 74 ASP A O 1
ATOM 595 N N . GLU A 1 75 ? 7.528 -10.335 -21.124 1.00 65.94 75 GLU A N 1
ATOM 596 C CA . GLU A 1 75 ? 6.522 -9.341 -20.724 1.00 65.94 75 GLU A CA 1
ATOM 597 C C . GLU A 1 75 ? 5.320 -9.980 -20.011 1.00 65.94 75 GLU A C 1
ATOM 599 O O . GLU A 1 75 ? 4.813 -9.401 -19.049 1.00 65.94 75 GLU A O 1
ATOM 604 N N . GLU A 1 76 ? 4.908 -11.187 -20.414 1.00 70.19 76 GLU A N 1
ATOM 605 C CA . GLU A 1 76 ? 3.780 -11.909 -19.812 1.00 70.19 76 GLU A CA 1
ATOM 606 C C . GLU A 1 76 ? 4.114 -12.345 -18.379 1.00 70.19 76 GLU A C 1
ATOM 608 O O . GLU A 1 76 ? 3.310 -12.152 -17.461 1.00 70.19 76 GLU A O 1
ATOM 613 N N . TYR A 1 77 ? 5.329 -12.850 -18.145 1.00 71.00 77 TYR A N 1
ATOM 614 C CA . TYR A 1 77 ? 5.823 -13.139 -16.797 1.00 71.00 77 TYR A CA 1
ATOM 615 C C . TYR A 1 77 ? 5.950 -11.866 -15.945 1.00 71.00 77 TYR A C 1
ATOM 617 O O . TYR A 1 77 ? 5.502 -11.844 -14.798 1.00 71.00 77 TYR A O 1
ATOM 625 N N . LEU A 1 78 ? 6.513 -10.782 -16.490 1.00 66.06 78 LEU A N 1
ATOM 626 C CA . LEU A 1 78 ? 6.729 -9.523 -15.763 1.00 66.06 78 LEU A CA 1
ATOM 627 C C . LEU A 1 78 ? 5.429 -8.780 -15.389 1.00 66.06 78 LEU A C 1
ATOM 629 O O . LEU A 1 78 ? 5.414 -8.000 -14.425 1.00 66.06 78 LEU A O 1
ATOM 633 N N . GLN A 1 79 ? 4.339 -9.027 -16.116 1.00 65.06 79 GLN A N 1
ATOM 634 C CA . GLN A 1 79 ? 2.977 -8.584 -15.781 1.00 65.06 79 GLN A CA 1
ATOM 635 C C . GLN A 1 79 ? 2.297 -9.497 -14.735 1.00 65.06 79 GLN A C 1
ATOM 637 O O . GLN A 1 79 ? 1.390 -9.068 -14.018 1.00 65.06 79 GLN A O 1
ATOM 642 N N . ASN A 1 80 ? 2.760 -10.743 -14.583 1.00 66.56 80 ASN A N 1
ATOM 643 C CA . ASN A 1 80 ? 2.186 -11.754 -13.684 1.00 66.56 80 ASN A CA 1
ATOM 644 C C . ASN A 1 80 ? 3.073 -12.125 -12.481 1.00 66.56 80 ASN A C 1
ATOM 646 O O . ASN A 1 80 ? 2.873 -13.166 -11.856 1.00 66.56 80 ASN A O 1
ATOM 650 N N . LEU A 1 81 ? 4.021 -11.258 -12.119 1.00 68.00 81 LEU A N 1
ATOM 651 C CA . LEU A 1 81 ? 4.805 -11.384 -10.889 1.00 68.00 81 LEU A CA 1
ATOM 652 C C . LEU A 1 81 ? 3.905 -11.432 -9.642 1.00 68.00 81 LEU A C 1
ATOM 654 O O . LEU A 1 81 ? 2.902 -10.723 -9.556 1.00 68.00 81 LEU A O 1
ATOM 658 N N . GLU A 1 82 ? 4.281 -12.249 -8.652 1.00 69.00 82 GLU A N 1
ATOM 659 C CA . GLU A 1 82 ? 3.529 -12.344 -7.395 1.00 69.00 82 GLU A CA 1
ATOM 660 C C . GLU A 1 82 ? 3.528 -11.004 -6.643 1.00 69.00 82 GLU A C 1
ATOM 662 O O . GLU A 1 82 ? 4.576 -10.436 -6.318 1.00 69.00 82 GLU A O 1
ATOM 667 N N . ARG A 1 83 ? 2.321 -10.528 -6.324 1.00 73.69 83 ARG A N 1
ATOM 668 C CA . ARG A 1 83 ? 2.075 -9.358 -5.473 1.00 73.69 83 ARG A CA 1
ATOM 669 C C . ARG A 1 83 ? 2.324 -9.668 -3.993 1.00 73.69 83 ARG A C 1
ATOM 671 O O . ARG A 1 83 ? 2.321 -10.819 -3.564 1.00 73.69 83 ARG A O 1
ATOM 678 N N . CYS A 1 84 ? 2.470 -8.619 -3.183 1.00 81.44 84 CYS A N 1
ATOM 679 C CA . CYS A 1 84 ? 2.659 -8.762 -1.741 1.00 81.44 84 CYS A CA 1
ATOM 680 C C . CYS A 1 84 ? 1.440 -9.449 -1.076 1.00 81.44 84 CYS A C 1
ATOM 682 O O . CYS A 1 84 ? 0.357 -8.855 -1.055 1.00 81.44 84 CYS A O 1
ATOM 684 N N . PRO A 1 85 ? 1.585 -10.639 -0.454 1.00 84.31 85 PRO A N 1
ATOM 685 C CA . PRO A 1 85 ? 0.450 -11.379 0.112 1.00 84.31 85 PRO A CA 1
ATOM 686 C C . PRO A 1 85 ? -0.179 -10.695 1.336 1.00 84.31 85 PRO A C 1
ATOM 688 O O . PRO A 1 85 ? -1.281 -11.056 1.748 1.00 84.31 85 PRO A O 1
ATOM 691 N N . ALA A 1 86 ? 0.489 -9.692 1.917 1.00 83.62 86 ALA A N 1
ATOM 692 C CA . ALA A 1 86 ? -0.013 -8.952 3.071 1.00 83.62 86 ALA A CA 1
ATOM 693 C C . ALA A 1 86 ? -1.308 -8.174 2.771 1.00 83.62 86 ALA A C 1
ATOM 695 O O . ALA A 1 86 ? -2.133 -8.022 3.673 1.00 83.62 86 ALA A O 1
ATOM 696 N N . PHE A 1 87 ? -1.531 -7.719 1.530 1.00 85.81 87 PHE A N 1
ATOM 697 C CA . PHE A 1 87 ? -2.772 -7.021 1.169 1.00 85.81 87 PHE A CA 1
ATOM 698 C C . PHE A 1 87 ? -4.001 -7.920 1.325 1.00 85.81 87 PHE A C 1
ATOM 700 O O . PHE A 1 87 ? -4.995 -7.501 1.908 1.00 85.81 87 PHE A O 1
ATOM 707 N N . GLU A 1 88 ? -3.904 -9.176 0.899 1.00 83.88 88 GLU A N 1
ATOM 708 C CA . GLU A 1 88 ? -4.994 -10.147 0.975 1.00 83.88 88 GLU A CA 1
ATOM 709 C C . GLU A 1 88 ? -5.063 -10.811 2.359 1.00 83.88 88 GLU A C 1
ATOM 711 O O . GLU A 1 88 ? -6.055 -10.689 3.081 1.00 83.88 88 GLU A O 1
ATOM 716 N N . VAL A 1 89 ? -3.980 -11.489 2.755 1.00 83.50 89 VAL A N 1
ATOM 717 C CA . VAL A 1 89 ? -3.932 -12.369 3.935 1.00 83.50 89 VAL A CA 1
ATOM 718 C C . VAL A 1 89 ? -3.934 -11.582 5.241 1.00 83.50 89 VAL A C 1
ATOM 720 O O . VAL A 1 89 ? -4.385 -12.091 6.266 1.00 83.50 89 VAL A O 1
ATOM 723 N N . GLU A 1 90 ? -3.444 -10.340 5.233 1.00 85.38 90 GLU A N 1
ATOM 724 C CA . GLU A 1 90 ? -3.354 -9.547 6.454 1.00 85.38 90 GLU A CA 1
ATOM 725 C C . GLU A 1 90 ? -4.261 -8.323 6.488 1.00 85.38 90 GLU A C 1
ATOM 727 O O . GLU A 1 90 ? -4.869 -8.077 7.524 1.00 85.38 90 GLU A O 1
ATOM 732 N N . ILE A 1 91 ? -4.376 -7.554 5.409 1.00 87.44 91 ILE A N 1
ATOM 733 C CA . ILE A 1 91 ? -5.169 -6.318 5.410 1.00 87.44 91 ILE A CA 1
ATOM 734 C C . ILE A 1 91 ? -6.634 -6.640 5.080 1.00 87.44 91 ILE A C 1
ATOM 736 O O . ILE A 1 91 ? -7.515 -6.419 5.911 1.00 87.44 91 ILE A O 1
ATOM 740 N N . GLY A 1 92 ? -6.907 -7.262 3.934 1.00 86.88 92 GLY A N 1
ATOM 741 C CA . GLY A 1 92 ? -8.255 -7.619 3.4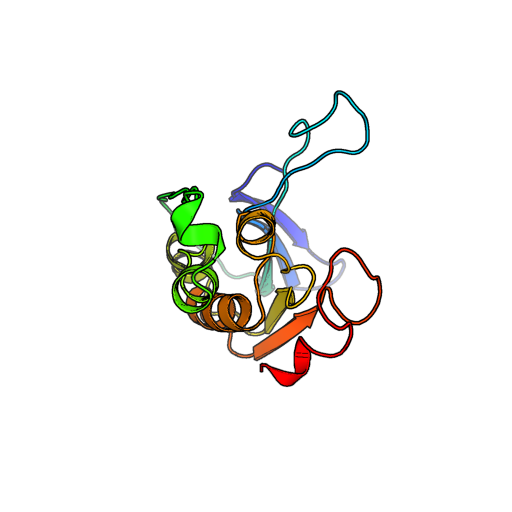89 1.00 86.88 92 GLY A CA 1
ATOM 742 C C . GLY A 1 92 ? -8.954 -8.691 4.322 1.00 86.88 92 GLY A C 1
ATOM 743 O O . GLY A 1 92 ? -10.183 -8.706 4.400 1.00 86.88 92 GLY A O 1
ATOM 744 N N . GLN A 1 93 ? -8.209 -9.586 4.978 1.00 90.25 93 GLN A N 1
ATOM 745 C CA . GLN A 1 93 ? -8.777 -10.564 5.915 1.00 90.25 93 GLN A CA 1
ATOM 746 C C . GLN A 1 93 ? -9.032 -10.010 7.326 1.00 90.25 93 GLN A C 1
ATOM 748 O O . GLN A 1 93 ? -9.996 -10.449 7.948 1.00 90.25 93 GLN A O 1
ATOM 753 N N . LYS A 1 94 ? -8.211 -9.081 7.845 1.00 87.75 94 LYS A N 1
ATOM 754 C CA . LYS A 1 94 ? -8.366 -8.562 9.223 1.00 87.75 94 LYS A CA 1
ATOM 755 C C . LYS A 1 94 ? -9.180 -7.270 9.318 1.00 87.75 94 LYS A C 1
ATOM 757 O O . LYS A 1 94 ? -9.791 -7.041 10.354 1.00 87.75 94 LYS A O 1
ATOM 762 N N . LEU A 1 95 ? -9.109 -6.413 8.296 1.00 85.94 95 LEU A N 1
ATOM 763 C CA . LEU A 1 95 ? -9.644 -5.043 8.313 1.00 85.94 95 LEU A CA 1
ATOM 764 C C . LEU A 1 95 ? -10.628 -4.764 7.165 1.00 85.94 95 LEU A C 1
ATOM 766 O O . LEU A 1 95 ? -11.447 -3.861 7.283 1.00 85.94 95 LEU A O 1
ATOM 770 N N . GLY A 1 96 ? -10.553 -5.521 6.064 1.00 81.38 96 GLY A N 1
ATOM 771 C CA . GLY A 1 96 ? -11.509 -5.417 4.959 1.00 81.38 96 GLY A CA 1
ATOM 772 C C . GLY A 1 96 ? -12.889 -6.015 5.295 1.00 81.38 96 GLY A C 1
ATOM 773 O O . GLY A 1 96 ? -12.982 -6.914 6.137 1.00 81.38 96 GLY A O 1
ATOM 774 N N . PRO A 1 97 ? -13.965 -5.603 4.596 1.00 92.44 97 PRO A N 1
ATOM 775 C CA . PRO A 1 97 ? -13.959 -4.752 3.403 1.00 92.44 97 PRO A CA 1
ATOM 776 C C . PRO A 1 97 ? -13.809 -3.255 3.702 1.00 92.44 97 PRO A C 1
ATOM 778 O O . PRO A 1 97 ? -14.279 -2.763 4.723 1.00 92.44 97 PRO A O 1
ATOM 781 N N . PHE A 1 98 ? -13.195 -2.522 2.770 1.00 86.00 98 PHE A N 1
ATOM 782 C CA . PHE A 1 98 ? -13.041 -1.063 2.851 1.00 86.00 98 PHE A CA 1
ATOM 783 C C . PHE A 1 98 ? -14.021 -0.353 1.917 1.00 86.00 98 PHE A C 1
ATOM 785 O O . PHE A 1 98 ? -14.149 -0.731 0.757 1.00 86.00 98 PHE A O 1
ATOM 792 N N . ASP A 1 99 ? -14.636 0.747 2.349 1.00 87.50 99 ASP A N 1
ATOM 793 C CA . ASP A 1 99 ? -15.483 1.567 1.468 1.00 87.50 99 ASP A CA 1
ATOM 794 C C . ASP A 1 99 ? -14.715 2.264 0.339 1.00 87.50 99 ASP A C 1
ATOM 796 O O . ASP A 1 99 ? -15.253 2.459 -0.754 1.00 87.50 99 ASP A O 1
ATOM 800 N N . LEU A 1 100 ? -13.472 2.658 0.617 1.00 88.44 100 LEU A N 1
ATOM 801 C CA . LEU A 1 100 ? -12.607 3.397 -0.292 1.00 88.44 100 LEU A CA 1
ATOM 802 C C . LEU A 1 100 ? -11.140 3.053 -0.020 1.00 88.44 100 LEU A C 1
ATOM 804 O O . LEU A 1 100 ? -10.718 3.014 1.134 1.00 88.44 100 LEU A O 1
ATOM 808 N N . SER A 1 101 ? -10.351 2.879 -1.077 1.00 88.44 101 SER A N 1
ATOM 809 C CA . SER A 1 101 ? -8.888 2.791 -1.005 1.00 88.44 101 SER A CA 1
ATOM 810 C C . SER A 1 101 ? -8.212 3.747 -1.991 1.00 88.44 101 SER A C 1
ATOM 812 O O . SER A 1 101 ? -8.756 4.083 -3.043 1.00 88.44 101 SER A O 1
ATOM 814 N N . LEU A 1 102 ? -7.008 4.200 -1.643 1.00 91.06 102 LEU A N 1
ATOM 815 C CA . LEU A 1 102 ? -6.131 4.961 -2.533 1.00 91.06 102 LEU A CA 1
ATOM 816 C C . LEU A 1 102 ? -4.979 4.034 -2.922 1.00 91.06 102 LEU A C 1
ATOM 818 O O . LEU A 1 102 ? -4.259 3.568 -2.038 1.00 91.06 102 LEU A O 1
ATOM 822 N N . ILE A 1 103 ? -4.823 3.731 -4.212 1.00 90.94 103 ILE A N 1
ATOM 823 C CA . ILE A 1 103 ? -3.866 2.721 -4.694 1.00 90.94 103 ILE A CA 1
ATOM 824 C C . ILE A 1 103 ? -2.961 3.347 -5.758 1.00 90.94 103 ILE A C 1
ATOM 826 O O . ILE A 1 103 ? -3.426 4.069 -6.638 1.00 90.94 103 ILE A O 1
ATOM 830 N N . SER A 1 104 ? -1.651 3.123 -5.657 1.00 92.75 104 SER A N 1
ATOM 831 C CA . SER A 1 104 ? -0.671 3.602 -6.638 1.00 92.75 104 SER A CA 1
ATOM 832 C C . SER A 1 104 ? -0.793 2.842 -7.957 1.00 92.75 104 SER A C 1
ATOM 834 O O . SER A 1 104 ? -0.757 1.615 -7.931 1.00 92.75 104 SER A O 1
ATOM 836 N N . ILE A 1 105 ? -0.866 3.561 -9.081 1.00 93.12 105 ILE A N 1
ATOM 837 C CA . ILE A 1 105 ? -0.945 2.960 -10.429 1.00 93.12 105 ILE A CA 1
ATOM 838 C C . ILE A 1 105 ? 0.243 3.320 -11.336 1.00 93.12 105 ILE A C 1
ATOM 840 O O . ILE A 1 105 ? 0.340 2.808 -12.443 1.00 93.12 105 ILE A O 1
ATOM 844 N N . GLY A 1 106 ? 1.133 4.215 -10.893 1.00 93.25 106 GLY A N 1
ATOM 845 C CA . GLY A 1 106 ? 2.321 4.657 -11.633 1.00 93.25 106 GLY A CA 1
ATOM 846 C C . GLY A 1 106 ? 3.629 4.396 -10.880 1.00 93.25 106 GLY A C 1
ATOM 847 O O . GLY A 1 106 ? 3.627 4.085 -9.684 1.00 93.25 106 GLY A O 1
ATOM 848 N N . ALA A 1 107 ? 4.743 4.601 -11.581 1.00 94.19 107 ALA A N 1
ATOM 849 C CA . ALA A 1 107 ? 6.114 4.243 -11.224 1.00 94.19 107 ALA A CA 1
ATOM 850 C C . ALA A 1 107 ? 6.450 2.741 -11.289 1.00 94.19 107 ALA A C 1
ATOM 852 O O . ALA A 1 107 ? 7.204 2.236 -10.461 1.00 94.19 107 ALA A O 1
ATOM 853 N N . TYR A 1 108 ? 5.920 2.014 -12.279 1.00 89.62 108 TYR A N 1
ATOM 854 C CA . TYR A 1 108 ? 6.071 0.553 -12.388 1.00 89.62 108 TYR A CA 1
ATOM 855 C C . TYR A 1 108 ? 7.068 0.056 -13.451 1.00 89.62 108 TYR A C 1
ATOM 857 O O . TYR A 1 108 ? 7.331 -1.149 -13.492 1.00 89.62 108 TYR A O 1
ATOM 865 N N . THR A 1 109 ? 7.644 0.923 -14.293 1.00 90.56 109 THR A N 1
ATOM 866 C CA . THR A 1 109 ? 8.529 0.493 -15.396 1.00 90.56 109 THR A CA 1
ATOM 867 C C . THR A 1 109 ? 10.000 0.862 -15.137 1.00 90.56 109 THR A C 1
ATOM 869 O O . THR A 1 109 ? 10.284 1.995 -14.746 1.00 90.56 109 THR A O 1
ATOM 872 N N . PRO A 1 110 ? 10.970 -0.051 -15.368 1.00 89.44 110 PRO A N 1
ATOM 873 C CA . PRO A 1 110 ? 10.810 -1.414 -15.883 1.00 89.44 110 PRO A CA 1
ATOM 874 C C . PRO A 1 110 ? 10.406 -2.425 -14.798 1.00 89.44 110 PRO A C 1
ATOM 876 O O . PRO A 1 110 ? 10.950 -2.430 -13.691 1.00 89.44 110 PRO A O 1
ATOM 879 N N . ARG A 1 111 ? 9.487 -3.336 -15.144 1.00 83.31 111 ARG A N 1
ATOM 880 C CA . ARG A 1 111 ? 8.864 -4.282 -14.200 1.00 83.31 111 ARG A CA 1
ATOM 881 C C . ARG A 1 111 ? 9.858 -5.165 -13.448 1.00 83.31 111 ARG A C 1
ATOM 883 O O . ARG A 1 111 ? 9.678 -5.357 -12.251 1.00 83.31 111 ARG A O 1
ATOM 890 N N . TRP A 1 112 ? 10.935 -5.638 -14.081 1.00 79.25 112 TRP A N 1
ATOM 891 C CA . TRP A 1 112 ? 11.951 -6.469 -13.410 1.00 79.25 112 TRP A CA 1
ATOM 892 C C . TRP A 1 112 ? 12.653 -5.760 -12.236 1.00 79.25 112 TRP A C 1
ATOM 894 O O . TRP A 1 112 ? 13.154 -6.425 -11.333 1.00 79.25 112 TRP A O 1
ATOM 904 N N . PHE A 1 113 ? 12.687 -4.422 -12.239 1.00 83.69 113 PHE A N 1
ATOM 905 C CA . PHE A 1 113 ? 13.296 -3.605 -11.187 1.00 83.69 113 PHE A CA 1
ATOM 906 C C . PHE A 1 113 ? 12.256 -3.017 -10.227 1.00 83.69 113 PHE A C 1
ATOM 908 O O . PHE A 1 113 ? 12.474 -2.994 -9.016 1.00 83.69 113 PHE A O 1
ATOM 915 N N . MET A 1 114 ? 11.130 -2.540 -10.766 1.00 88.06 114 MET A N 1
ATOM 916 C CA . MET A 1 114 ? 10.133 -1.777 -10.011 1.00 88.06 114 MET A CA 1
ATOM 917 C C . MET A 1 114 ? 9.064 -2.645 -9.338 1.00 88.06 114 MET A C 1
ATOM 919 O O . MET A 1 114 ? 8.550 -2.232 -8.305 1.00 88.06 114 MET A O 1
ATOM 923 N N . SER A 1 115 ? 8.755 -3.847 -9.840 1.00 84.44 115 SER A N 1
ATOM 924 C CA . SER A 1 115 ? 7.740 -4.740 -9.241 1.00 84.44 115 SER A CA 1
ATOM 925 C C . SER A 1 115 ? 7.923 -5.062 -7.745 1.00 84.44 115 SER A C 1
ATOM 927 O O . SER A 1 115 ? 6.912 -5.092 -7.044 1.00 84.44 115 SER A O 1
ATOM 929 N N . PRO A 1 116 ? 9.139 -5.224 -7.168 1.00 83.19 116 PRO A N 1
ATOM 930 C CA . PRO A 1 116 ? 9.265 -5.393 -5.721 1.00 83.19 116 PRO A CA 1
ATOM 931 C C . PRO A 1 116 ? 8.968 -4.117 -4.905 1.00 83.19 116 PRO A C 1
ATOM 933 O O . PRO A 1 116 ? 9.044 -4.175 -3.678 1.00 83.19 116 PRO A O 1
ATOM 936 N N . ILE A 1 117 ? 8.673 -2.977 -5.544 1.00 87.25 117 ILE A N 1
ATOM 937 C CA . ILE A 1 117 ? 8.627 -1.636 -4.933 1.00 87.25 117 ILE A CA 1
ATOM 938 C C . ILE A 1 117 ? 7.322 -0.880 -5.277 1.00 87.25 117 ILE A C 1
ATOM 940 O O . ILE A 1 117 ? 6.816 -0.133 -4.437 1.00 87.25 117 ILE A O 1
ATOM 944 N N . HIS A 1 118 ? 6.781 -1.059 -6.488 1.00 90.25 118 HIS A N 1
ATOM 945 C CA . HIS A 1 118 ? 5.609 -0.362 -7.027 1.00 90.25 118 HIS A CA 1
ATOM 946 C C . HIS A 1 118 ? 4.669 -1.305 -7.791 1.00 90.25 118 HIS A C 1
ATOM 948 O O . HIS A 1 118 ? 5.101 -2.114 -8.614 1.00 90.25 118 HIS A O 1
ATOM 954 N N . CYS A 1 119 ? 3.368 -1.127 -7.561 1.00 87.56 119 CYS A N 1
ATOM 955 C CA . CYS A 1 119 ? 2.292 -1.771 -8.310 1.00 87.56 119 CYS A CA 1
ATOM 956 C C . CYS A 1 119 ? 2.180 -1.195 -9.732 1.00 87.56 119 CYS A C 1
ATOM 958 O O . CYS A 1 119 ? 2.271 0.022 -9.908 1.00 87.56 119 CYS A O 1
ATOM 960 N N . SER A 1 120 ? 1.923 -2.048 -10.726 1.00 91.38 120 SER A N 1
ATOM 961 C CA . SER A 1 120 ? 1.337 -1.623 -12.005 1.00 91.38 120 SER A CA 1
ATOM 962 C C . SER A 1 120 ? -0.179 -1.373 -11.863 1.00 91.38 120 SER A C 1
ATOM 964 O O . SER A 1 120 ? -0.745 -1.652 -10.799 1.00 91.38 120 SER A O 1
ATOM 966 N N . PRO A 1 121 ? -0.875 -0.864 -12.896 1.00 92.19 121 PRO A N 1
ATOM 967 C CA . PRO A 1 121 ? -2.333 -0.753 -12.899 1.00 92.19 121 PRO A CA 1
ATOM 968 C C . PRO A 1 121 ? -3.037 -2.097 -12.650 1.00 92.19 121 PRO A C 1
ATOM 970 O O . PRO A 1 121 ? -3.989 -2.157 -11.875 1.00 92.19 121 PRO A O 1
ATOM 973 N N . GLU A 1 122 ? -2.522 -3.195 -13.205 1.00 90.62 122 GLU A N 1
ATOM 974 C CA . GLU A 1 122 ? -3.061 -4.548 -13.013 1.00 90.62 122 GLU A CA 1
ATOM 975 C C . GLU A 1 122 ? -2.852 -5.037 -11.571 1.00 90.62 122 GLU A C 1
ATOM 977 O O . GLU A 1 122 ? -3.771 -5.580 -10.952 1.00 90.62 122 GLU A O 1
ATOM 982 N N . ASP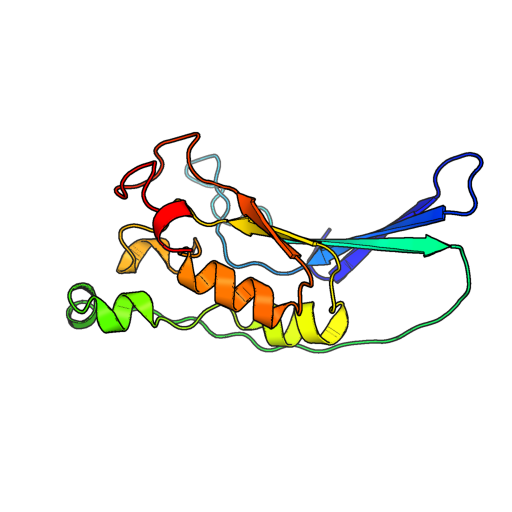 A 1 123 ? -1.671 -4.788 -10.992 1.00 90.19 123 ASP A N 1
ATOM 983 C CA . ASP A 1 123 ? -1.423 -5.030 -9.566 1.00 90.19 123 ASP A CA 1
ATOM 984 C C . ASP A 1 123 ? -2.375 -4.201 -8.690 1.00 90.19 123 ASP A C 1
ATOM 986 O O . ASP A 1 123 ? -2.829 -4.679 -7.654 1.00 90.19 123 ASP A O 1
ATOM 990 N N . ALA A 1 124 ? -2.697 -2.968 -9.089 1.00 89.62 124 ALA A N 1
ATOM 991 C CA . ALA A 1 124 ? -3.593 -2.095 -8.340 1.00 89.62 124 ALA A CA 1
ATOM 992 C C . ALA A 1 124 ? -5.051 -2.588 -8.350 1.00 89.62 124 ALA A C 1
ATOM 994 O O . ALA A 1 124 ? -5.722 -2.494 -7.320 1.00 89.62 124 ALA A O 1
ATOM 995 N N . VAL A 1 125 ? -5.522 -3.169 -9.461 1.00 91.31 125 VAL A N 1
ATOM 996 C CA . VAL A 1 125 ? -6.819 -3.869 -9.523 1.00 91.31 125 VAL A CA 1
ATOM 997 C C . VAL A 1 125 ? -6.809 -5.095 -8.605 1.00 91.31 125 VAL A C 1
ATOM 999 O O . VAL A 1 125 ? -7.724 -5.261 -7.801 1.00 91.31 125 VAL A O 1
ATOM 1002 N N . ARG A 1 126 ? -5.736 -5.896 -8.620 1.00 90.06 126 ARG A N 1
ATOM 1003 C CA . ARG A 1 126 ? -5.586 -7.033 -7.693 1.00 90.06 126 ARG A CA 1
ATOM 1004 C C . ARG A 1 126 ? -5.583 -6.577 -6.226 1.00 90.06 126 ARG A C 1
ATOM 1006 O O . ARG A 1 126 ? -6.262 -7.173 -5.402 1.00 90.06 126 ARG A O 1
ATOM 1013 N N . VAL A 1 127 ? -4.895 -5.483 -5.886 1.00 89.56 127 VAL A N 1
ATOM 1014 C CA . VAL A 1 127 ? -4.897 -4.918 -4.520 1.00 89.56 127 VAL A CA 1
ATOM 1015 C C . VAL A 1 127 ? -6.286 -4.397 -4.116 1.00 89.56 127 VAL A C 1
ATOM 1017 O O . VAL A 1 127 ? -6.662 -4.529 -2.952 1.00 89.56 127 VAL A O 1
ATOM 1020 N N . HIS A 1 128 ? -7.071 -3.849 -5.050 1.00 90.94 128 HIS A N 1
ATOM 1021 C CA . HIS A 1 128 ? -8.473 -3.478 -4.814 1.00 90.94 128 HIS A CA 1
ATOM 1022 C C . HIS A 1 128 ? -9.322 -4.698 -4.409 1.00 90.94 128 HIS A C 1
ATOM 1024 O O . HIS A 1 128 ? -10.060 -4.624 -3.420 1.00 90.94 128 HIS A O 1
ATOM 1030 N N . GLU A 1 129 ? -9.173 -5.823 -5.117 1.00 92.19 129 GLU A N 1
ATOM 1031 C CA . GLU A 1 129 ? -9.838 -7.095 -4.799 1.00 92.19 129 GLU A CA 1
ATOM 1032 C C . GLU A 1 129 ? -9.355 -7.673 -3.456 1.00 92.19 129 GLU A C 1
ATOM 1034 O O . GLU A 1 129 ? -10.174 -8.020 -2.603 1.00 92.19 129 GLU A O 1
ATOM 1039 N N . ASP A 1 130 ? -8.037 -7.702 -3.233 1.00 90.88 130 ASP A N 1
ATOM 1040 C CA . ASP A 1 130 ? -7.378 -8.241 -2.037 1.00 90.88 130 ASP A CA 1
ATOM 1041 C C . ASP A 1 130 ? -7.901 -7.621 -0.748 1.00 90.88 130 ASP A C 1
ATOM 1043 O O . ASP A 1 130 ? -8.286 -8.329 0.187 1.00 90.88 130 ASP A O 1
ATOM 1047 N N . VAL A 1 131 ? -7.916 -6.284 -0.694 1.00 86.31 131 VAL A N 1
ATOM 1048 C CA . VAL A 1 131 ? -8.405 -5.543 0.473 1.00 86.31 131 VAL A CA 1
ATOM 1049 C C . VAL A 1 131 ? -9.937 -5.512 0.526 1.00 86.31 131 VAL A C 1
ATOM 1051 O O . VAL A 1 131 ? -10.504 -5.029 1.506 1.00 86.31 131 VAL A O 1
ATOM 1054 N N . LYS A 1 132 ? -10.616 -6.060 -0.493 1.00 91.94 132 LYS A N 1
ATOM 1055 C CA . LYS A 1 132 ? -12.075 -6.060 -0.673 1.00 91.94 132 LYS A CA 1
ATOM 1056 C C . LYS A 1 132 ? -12.622 -4.635 -0.648 1.00 91.94 132 LYS A C 1
ATOM 1058 O O . LYS A 1 132 ? -13.513 -4.305 0.139 1.00 91.94 132 LYS A O 1
ATOM 1063 N N . SER A 1 133 ? -12.021 -3.755 -1.445 1.00 87.62 133 SER A N 1
ATOM 1064 C CA . SER A 1 133 ? -12.439 -2.360 -1.507 1.00 87.62 133 SER A CA 1
ATOM 1065 C C . SER A 1 133 ? -13.710 -2.213 -2.343 1.00 87.62 133 SER A C 1
ATOM 1067 O O . SER A 1 133 ? -13.811 -2.772 -3.427 1.00 87.62 133 SER A O 1
ATOM 1069 N N . ARG A 1 134 ? -14.688 -1.433 -1.878 1.00 87.62 134 ARG A N 1
ATOM 1070 C CA . ARG A 1 134 ? -15.906 -1.133 -2.646 1.00 87.62 134 ARG A CA 1
ATOM 1071 C C . ARG A 1 134 ? -15.626 -0.152 -3.789 1.00 87.62 134 ARG A C 1
ATOM 1073 O O . ARG A 1 134 ? -16.291 -0.208 -4.819 1.00 87.62 134 ARG A O 1
ATOM 1080 N N . GLN A 1 135 ? -14.674 0.763 -3.600 1.00 85.25 135 GLN A N 1
ATOM 1081 C CA . GLN A 1 135 ? -14.219 1.740 -4.593 1.00 85.25 135 GLN A CA 1
ATOM 1082 C C . GLN A 1 135 ? -12.725 2.025 -4.397 1.00 85.25 135 GLN A C 1
ATOM 1084 O O . GLN A 1 135 ? -12.235 2.019 -3.270 1.00 85.25 135 GLN A O 1
ATOM 1089 N N . SER A 1 136 ? -12.008 2.347 -5.472 1.00 89.56 136 SER A N 1
ATOM 1090 C CA . SER A 1 136 ? -10.605 2.771 -5.394 1.00 89.56 136 SER A CA 1
ATOM 1091 C C . SER A 1 136 ? -10.350 4.014 -6.232 1.00 89.56 136 SER A C 1
ATOM 1093 O O . SER A 1 136 ? -11.003 4.232 -7.250 1.00 89.56 136 SER A O 1
ATOM 1095 N N . ILE A 1 137 ? -9.385 4.827 -5.804 1.00 90.50 137 ILE A N 1
ATOM 1096 C CA . ILE A 1 137 ? -8.876 5.972 -6.563 1.00 90.50 137 ILE A CA 1
ATOM 1097 C C . ILE A 1 137 ? -7.401 5.717 -6.876 1.00 90.50 137 ILE A C 1
ATOM 1099 O O . ILE A 1 137 ? -6.589 5.521 -5.968 1.00 90.50 137 ILE A O 1
ATOM 1103 N N . GLY A 1 138 ? -7.067 5.737 -8.167 1.00 88.75 138 GLY A N 1
ATOM 1104 C CA . GLY A 1 138 ? -5.692 5.641 -8.646 1.00 88.75 138 GLY A CA 1
ATOM 1105 C C . GLY A 1 138 ? -4.887 6.892 -8.290 1.00 88.75 138 GLY A C 1
ATOM 1106 O O . GLY A 1 138 ? -5.284 8.012 -8.613 1.00 88.75 138 GLY A O 1
ATOM 1107 N N . MET A 1 139 ? -3.741 6.703 -7.643 1.00 92.00 139 MET A N 1
ATOM 1108 C CA . MET A 1 139 ? -2.794 7.755 -7.264 1.00 92.00 139 MET A CA 1
ATOM 1109 C C . MET A 1 139 ? -1.378 7.438 -7.774 1.00 92.00 139 MET A C 1
ATOM 1111 O O . MET A 1 139 ? -1.165 6.448 -8.472 1.00 92.00 139 MET A O 1
ATOM 1115 N N . HIS A 1 140 ? -0.395 8.268 -7.410 1.00 92.94 140 HIS A N 1
ATOM 1116 C CA . HIS A 1 140 ? 1.024 8.050 -7.735 1.00 92.94 140 HIS A CA 1
ATOM 1117 C C . HIS A 1 140 ? 1.337 8.012 -9.251 1.00 92.94 140 HIS A C 1
ATOM 1119 O O . HIS A 1 140 ? 2.259 7.335 -9.695 1.00 92.94 140 HIS A O 1
ATOM 1125 N N . TRP A 1 141 ? 0.569 8.749 -10.056 1.00 95.94 141 TRP A N 1
ATOM 1126 C CA . TRP A 1 141 ? 0.763 8.880 -11.503 1.00 95.94 141 TRP A CA 1
ATOM 1127 C C . TRP A 1 141 ? 0.537 10.338 -11.948 1.00 95.94 141 TRP A C 1
ATOM 1129 O O . TRP A 1 141 ? 0.129 11.181 -11.141 1.00 95.94 141 TRP A O 1
ATOM 1139 N N . GLY A 1 142 ? 0.847 10.668 -13.206 1.00 94.12 142 GLY A N 1
ATOM 1140 C CA . GLY A 1 142 ? 0.445 11.933 -13.846 1.00 94.12 142 GLY A CA 1
ATOM 1141 C C . GLY A 1 142 ? 1.069 13.228 -13.299 1.00 94.12 142 GLY A C 1
ATOM 1142 O O . GLY A 1 142 ? 0.750 14.305 -13.792 1.00 94.12 142 GLY A O 1
ATOM 1143 N N . THR A 1 143 ? 1.937 13.147 -12.284 1.00 94.12 143 THR A N 1
ATOM 1144 C CA . THR A 1 143 ? 2.453 14.320 -11.544 1.00 94.12 143 THR A CA 1
ATOM 1145 C C . THR A 1 143 ? 3.970 14.482 -11.663 1.00 94.12 143 THR A C 1
ATOM 1147 O O . THR A 1 143 ? 4.457 15.588 -11.878 1.00 94.12 143 THR A O 1
ATOM 1150 N N . TRP A 1 144 ? 4.724 13.387 -11.532 1.00 94.38 144 TRP A N 1
ATOM 1151 C CA . TRP A 1 144 ? 6.187 13.366 -11.603 1.00 94.38 144 TRP A CA 1
ATOM 1152 C C . TRP A 1 144 ? 6.648 12.177 -12.442 1.00 94.38 144 TRP A C 1
ATOM 1154 O O . TRP A 1 144 ? 6.078 11.093 -12.337 1.00 94.38 144 TRP A O 1
ATOM 1164 N N . VAL A 1 145 ? 7.699 12.373 -13.237 1.00 94.56 145 VAL A N 1
ATOM 1165 C CA . VAL A 1 145 ? 8.356 11.300 -13.993 1.00 94.56 145 VAL A CA 1
ATOM 1166 C C . VAL A 1 145 ? 9.403 10.658 -13.084 1.00 94.56 145 VAL A C 1
ATOM 1168 O O . VAL A 1 145 ? 10.448 11.254 -12.829 1.00 94.56 145 VAL A O 1
ATOM 1171 N N . LEU A 1 146 ? 9.094 9.478 -12.545 1.00 92.44 146 LEU A N 1
ATOM 1172 C CA . LEU A 1 146 ? 9.969 8.729 -11.625 1.00 92.44 146 LEU A CA 1
ATOM 1173 C C . LEU A 1 146 ? 10.683 7.544 -12.303 1.00 92.44 146 LEU A C 1
ATOM 1175 O O . LEU A 1 146 ? 11.595 6.953 -11.729 1.00 92.44 146 LEU A O 1
ATOM 1179 N N . THR A 1 147 ? 10.245 7.207 -13.510 1.00 92.25 147 THR A N 1
ATOM 1180 C CA . THR A 1 147 ? 10.405 5.920 -14.202 1.00 92.25 147 THR A CA 1
ATOM 1181 C C . THR A 1 147 ? 10.211 6.131 -15.708 1.00 92.25 147 THR A C 1
ATOM 1183 O O . THR A 1 147 ? 10.129 7.273 -16.166 1.00 92.25 147 THR A O 1
ATOM 1186 N N . THR A 1 148 ? 10.192 5.053 -16.497 1.00 91.62 148 THR A N 1
ATOM 1187 C CA . THR A 1 148 ? 10.217 5.125 -17.967 1.00 91.62 148 THR A CA 1
ATOM 1188 C C . THR A 1 148 ? 8.882 4.856 -18.673 1.00 91.62 148 THR A C 1
ATOM 1190 O O . THR A 1 148 ? 8.884 4.844 -19.901 1.00 91.62 148 THR A O 1
ATOM 1193 N N . GLU A 1 149 ? 7.768 4.617 -17.969 1.00 90.94 149 GLU A N 1
ATOM 1194 C CA . GLU A 1 149 ? 6.446 4.527 -18.617 1.00 90.94 149 GLU A CA 1
ATOM 1195 C C . GLU A 1 149 ? 5.963 5.877 -19.185 1.00 90.94 149 GLU A C 1
ATOM 1197 O O . GLU A 1 149 ? 6.431 6.948 -18.782 1.00 90.94 149 GLU A O 1
ATOM 1202 N N . GLU A 1 150 ? 4.996 5.850 -20.110 1.00 94.31 150 GLU A N 1
ATOM 1203 C CA . GLU A 1 150 ? 4.340 7.083 -20.553 1.00 94.31 150 GLU A CA 1
ATOM 1204 C C . GLU A 1 150 ? 3.507 7.656 -19.395 1.00 94.31 150 GLU A C 1
ATOM 1206 O O . GLU A 1 150 ? 2.678 6.973 -18.801 1.00 94.31 150 GLU A O 1
ATOM 1211 N N . VAL A 1 151 ? 3.662 8.950 -19.101 1.00 94.69 151 VAL A N 1
ATOM 1212 C CA . VAL A 1 151 ? 2.998 9.620 -17.964 1.00 94.69 151 VAL A CA 1
ATOM 1213 C C . VAL A 1 151 ? 1.470 9.444 -17.953 1.00 94.69 151 VAL A C 1
ATOM 1215 O O . VAL A 1 151 ? 0.874 9.460 -16.877 1.00 94.69 151 VAL A O 1
ATOM 1218 N N . MET A 1 152 ? 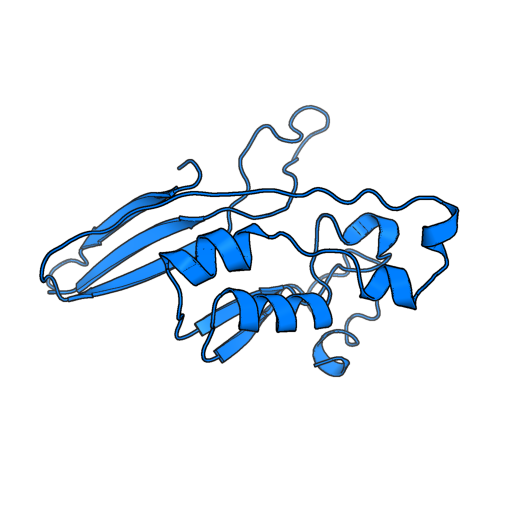0.840 9.271 -19.122 1.00 96.44 152 MET A N 1
ATOM 1219 C CA . MET A 1 152 ? -0.612 9.110 -19.291 1.00 96.44 152 MET A CA 1
ATOM 1220 C C . MET A 1 152 ? -1.058 7.668 -19.606 1.00 96.44 152 MET A C 1
ATOM 1222 O O . MET A 1 152 ? -2.253 7.439 -19.794 1.00 96.44 152 MET A O 1
ATOM 1226 N N . GLU A 1 153 ? -0.144 6.695 -19.652 1.00 95.38 153 GLU A N 1
ATOM 1227 C CA . GLU A 1 153 ? -0.463 5.270 -19.828 1.00 95.38 153 GLU A CA 1
ATOM 1228 C C . GLU A 1 153 ? -1.190 4.641 -18.622 1.00 95.38 153 GLU A C 1
ATOM 1230 O O . GLU A 1 153 ? -2.195 3.971 -18.858 1.00 95.38 153 GLU A O 1
ATOM 1235 N N . PRO A 1 154 ? -0.813 4.887 -17.345 1.00 94.75 154 PRO A N 1
ATOM 123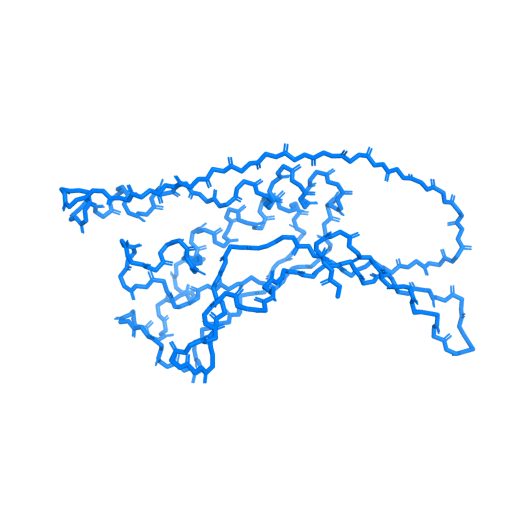6 C CA . PRO A 1 154 ? -1.433 4.227 -16.193 1.00 94.75 154 PRO A CA 1
ATOM 1237 C C . PRO A 1 154 ? -2.976 4.211 -16.152 1.00 94.75 154 PRO A C 1
ATOM 1239 O O . PRO A 1 154 ? -3.537 3.137 -15.953 1.00 94.75 154 PRO A O 1
ATOM 1242 N N . PRO A 1 155 ? -3.706 5.329 -16.364 1.00 95.94 155 PRO A N 1
ATOM 1243 C CA . PRO A 1 155 ? -5.173 5.321 -16.362 1.00 95.94 155 PRO A CA 1
ATOM 1244 C C . PRO A 1 155 ? -5.802 4.723 -17.631 1.00 95.94 155 PRO A C 1
ATOM 1246 O O . PRO A 1 155 ? -7.021 4.607 -17.689 1.00 95.94 155 PRO A O 1
ATOM 1249 N N . ARG A 1 156 ? -5.015 4.407 -18.669 1.00 96.06 156 ARG A N 1
ATOM 1250 C CA . ARG A 1 156 ? -5.491 3.776 -19.915 1.00 96.06 156 ARG A CA 1
ATOM 1251 C C . ARG A 1 156 ? -5.465 2.247 -19.856 1.00 96.06 156 ARG A C 1
ATOM 1253 O O . ARG A 1 156 ? -5.991 1.619 -20.771 1.00 96.06 156 ARG A O 1
ATOM 1260 N N . LEU A 1 157 ? -4.836 1.684 -18.825 1.00 91.25 157 LEU A N 1
ATOM 1261 C CA . LEU A 1 157 ? -4.745 0.247 -18.549 1.00 91.25 157 LEU A CA 1
ATOM 1262 C C . LEU A 1 157 ? -5.780 -0.221 -17.498 1.00 91.25 157 LEU A C 1
ATOM 1264 O O . LEU A 1 157 ? -5.742 -1.375 -17.081 1.00 91.25 157 LEU A O 1
ATOM 1268 N N . LEU A 1 158 ? -6.684 0.672 -17.065 1.00 87.62 158 LEU A N 1
ATOM 1269 C CA . LEU A 1 158 ? -7.742 0.443 -16.064 1.00 87.62 158 LEU A CA 1
ATOM 1270 C C . LEU A 1 158 ? -9.147 0.425 -16.688 1.00 87.62 158 LEU A C 1
ATOM 1272 O O . LEU A 1 158 ? -9.349 1.143 -17.695 1.00 87.62 158 LEU A O 1
#

Secondary structure (DSSP, 8-state):
--TT-EEEEEPTTSSEEEEEEEE-------SSTT-TTSS---EEEEEEEES-----------------TTGGG-HHHHHSPPPPTHIIIIIIHHTPPBS-EEEE-S---SHHHHTTT---HHHHHHHHHHTTBS-EEEES-SS---SSS-TTSGGG--

Sequence (158 aa):
MDWWDDRQLTLPNSTRSLKITCTPCQHFTGRSVTDRFKTLWASWAVEAFDVVEGSLTCRSKICPITATSEQMHDEEYLQNLERCPAFEVEIGQKLGPFDLSLISIGAYTPRWFMSPIHCSPEDAVRVHEDVKSRQSIGMHWGTWVLTTEEVMEPPRLL

pLDDT: mean 80.47, std 18.72, range [24.0, 96.44]

Radius of gyration: 17.57 Å; chains: 1; bounding box: 44×32×43 Å

InterPro domains:
  IPR001279 Metallo-beta-lactamase [PF12706] (86-141)
  IPR036866 Ribonuclease Z/Hydroxyacylglutathione hydrolase-like [G3DSA:3.60.15.10] (1-158)
  IPR036866 Ribonuclease Z/Hydroxyacylglutathione hydrolase-like [SSF56281] (87-147)